Protein AF-A0A931VJ72-F1 (afdb_monomer_lite)

Structure (mmCIF, N/CA/C/O backbone):
data_AF-A0A931VJ72-F1
#
_entry.id   AF-A0A931VJ72-F1
#
loop_
_atom_site.group_PDB
_atom_site.id
_atom_site.type_symbol
_atom_site.label_atom_id
_atom_site.label_alt_id
_atom_site.label_comp_id
_atom_site.label_asym_id
_atom_site.label_entity_id
_atom_site.label_seq_id
_atom_site.pdbx_PDB_ins_code
_atom_site.Cartn_x
_atom_site.Cartn_y
_atom_site.Cartn_z
_atom_site.occupancy
_atom_site.B_iso_or_equiv
_atom_site.auth_seq_id
_atom_site.auth_comp_id
_atom_site.auth_asym_id
_atom_site.auth_atom_id
_atom_site.pdbx_PDB_model_num
ATOM 1 N N . MET A 1 1 ? -6.749 4.154 21.007 1.00 62.84 1 MET A N 1
ATOM 2 C CA . MET A 1 1 ? -5.687 3.250 20.507 1.00 62.84 1 MET A CA 1
ATOM 3 C C . MET A 1 1 ? -4.380 3.594 21.203 1.00 62.84 1 MET A C 1
ATOM 5 O O . MET A 1 1 ? -3.930 4.731 21.075 1.00 62.84 1 MET A O 1
ATOM 9 N N . THR A 1 2 ? -3.823 2.660 21.971 1.00 76.38 2 THR A N 1
ATOM 10 C CA . THR A 1 2 ? -2.577 2.849 22.735 1.00 76.38 2 THR A CA 1
ATOM 11 C C . THR A 1 2 ? -1.368 2.986 21.799 1.00 76.38 2 THR A C 1
ATOM 13 O O . THR A 1 2 ? -1.432 2.613 20.625 1.00 76.38 2 THR A O 1
ATOM 16 N N . LYS A 1 3 ? -0.257 3.553 22.294 1.00 73.50 3 LYS A N 1
ATOM 17 C CA . LYS A 1 3 ? 0.987 3.731 21.516 1.00 73.50 3 LYS A CA 1
ATOM 18 C C . LYS A 1 3 ? 1.535 2.388 21.006 1.00 73.50 3 LYS A C 1
ATOM 20 O O . LYS A 1 3 ? 1.939 2.306 19.853 1.00 73.50 3 LYS A O 1
ATOM 25 N N . GLN A 1 4 ? 1.440 1.337 21.823 1.00 76.56 4 GLN A N 1
ATOM 26 C CA . GLN A 1 4 ? 1.828 -0.035 21.474 1.00 76.56 4 GLN A CA 1
ATOM 27 C C . GLN A 1 4 ? 1.028 -0.583 20.284 1.00 76.56 4 GLN A C 1
ATOM 29 O O . GLN A 1 4 ? 1.622 -1.077 19.332 1.00 76.56 4 GLN A O 1
ATOM 34 N N . ASN A 1 5 ? -0.296 -0.388 20.256 1.00 78.31 5 ASN A N 1
ATOM 35 C CA . ASN A 1 5 ? -1.126 -0.881 19.151 1.00 78.31 5 ASN A CA 1
ATOM 36 C C . ASN A 1 5 ? -0.806 -0.180 17.820 1.00 78.31 5 ASN A C 1
ATOM 38 O O . ASN A 1 5 ? -0.970 -0.770 16.757 1.00 78.31 5 ASN A O 1
ATOM 42 N N . LYS A 1 6 ? -0.348 1.080 17.858 1.00 77.06 6 LYS A N 1
ATOM 43 C CA . LYS A 1 6 ? 0.091 1.799 16.650 1.00 77.06 6 LYS A CA 1
ATOM 44 C C . LYS A 1 6 ? 1.400 1.234 16.104 1.00 77.06 6 LYS A C 1
ATOM 46 O O . LYS A 1 6 ? 1.508 1.055 14.901 1.00 77.06 6 LYS A O 1
ATOM 51 N N . ILE A 1 7 ? 2.364 0.952 16.983 1.00 82.81 7 ILE A N 1
ATOM 52 C CA . ILE A 1 7 ? 3.642 0.340 16.594 1.00 82.81 7 ILE A CA 1
ATOM 53 C C . ILE A 1 7 ? 3.386 -1.042 15.995 1.00 82.81 7 ILE A C 1
ATOM 55 O O . ILE A 1 7 ? 3.886 -1.331 14.915 1.00 82.81 7 ILE A O 1
ATOM 59 N N . LEU A 1 8 ? 2.535 -1.843 16.641 1.00 85.06 8 LEU A N 1
ATOM 60 C CA . LEU A 1 8 ? 2.151 -3.158 16.139 1.00 85.06 8 LEU A CA 1
ATOM 61 C C . LEU A 1 8 ? 1.514 -3.077 14.744 1.00 85.06 8 LEU A C 1
ATOM 63 O O . LEU A 1 8 ? 1.873 -3.859 13.872 1.00 85.06 8 LEU A O 1
ATOM 67 N N . LEU A 1 9 ? 0.625 -2.104 14.505 1.00 82.75 9 LEU A N 1
ATOM 68 C CA . LEU A 1 9 ? 0.058 -1.876 13.172 1.00 82.75 9 LEU A CA 1
ATOM 69 C C . LEU A 1 9 ? 1.118 -1.497 12.138 1.00 82.75 9 LEU A C 1
ATOM 71 O O . LEU A 1 9 ? 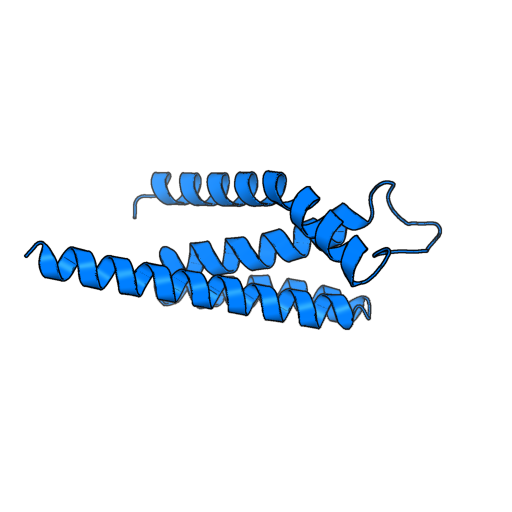1.073 -2.012 11.028 1.00 82.75 9 LEU A O 1
ATOM 75 N N . CYS A 1 10 ? 2.058 -0.611 12.472 1.00 81.94 10 CYS A N 1
ATOM 76 C CA . CYS A 1 10 ? 3.125 -0.243 11.542 1.00 81.94 10 CYS A CA 1
ATOM 77 C C . CYS A 1 10 ? 4.008 -1.448 11.196 1.00 81.94 10 CYS A C 1
ATOM 79 O O . CYS A 1 10 ? 4.320 -1.656 10.029 1.00 81.94 10 CYS A O 1
ATOM 81 N N . VAL A 1 11 ? 4.367 -2.263 12.192 1.00 87.38 11 VAL A N 1
ATOM 82 C CA . VAL A 1 11 ? 5.135 -3.497 11.978 1.00 87.38 11 VAL A CA 1
ATOM 83 C C . VAL A 1 11 ? 4.349 -4.473 11.104 1.00 87.38 11 VAL A C 1
ATOM 85 O O . VAL A 1 11 ? 4.900 -5.010 10.149 1.00 87.38 11 VAL A O 1
ATOM 88 N N . LEU A 1 12 ? 3.051 -4.643 11.364 1.00 88.44 12 LEU A N 1
ATOM 89 C CA . LEU A 1 12 ? 2.181 -5.488 10.550 1.00 88.44 12 LEU A CA 1
ATOM 90 C C . LEU A 1 12 ? 2.106 -5.002 9.095 1.00 88.44 12 LEU A C 1
ATOM 92 O O . LEU A 1 12 ? 2.202 -5.823 8.191 1.00 88.44 12 LEU A O 1
ATOM 96 N N . ILE A 1 13 ? 1.976 -3.690 8.861 1.00 87.75 13 ILE A N 1
ATOM 97 C CA . ILE A 1 13 ? 1.993 -3.100 7.510 1.00 87.75 13 ILE A CA 1
ATOM 98 C C . ILE A 1 13 ? 3.298 -3.451 6.797 1.00 87.75 13 ILE A C 1
ATOM 100 O O . ILE A 1 13 ? 3.260 -3.922 5.668 1.00 87.75 13 ILE A O 1
ATOM 104 N N . ILE A 1 14 ? 4.442 -3.246 7.454 1.00 89.38 14 ILE A N 1
ATOM 105 C CA . ILE A 1 14 ? 5.757 -3.517 6.861 1.00 89.38 14 ILE A CA 1
ATOM 106 C C . ILE A 1 14 ? 5.892 -5.002 6.509 1.00 89.38 14 ILE A C 1
ATOM 108 O O . ILE A 1 14 ? 6.311 -5.328 5.403 1.00 89.38 14 ILE A O 1
ATOM 112 N N . ILE A 1 15 ? 5.488 -5.898 7.413 1.00 92.56 15 ILE A N 1
ATOM 113 C CA . ILE A 1 15 ? 5.515 -7.346 7.173 1.00 92.56 15 ILE A CA 1
ATOM 114 C C . ILE A 1 15 ? 4.616 -7.718 5.989 1.00 92.56 15 ILE A C 1
ATOM 116 O O . ILE A 1 15 ? 5.047 -8.454 5.106 1.00 92.56 15 ILE A O 1
ATOM 120 N N . LEU A 1 16 ? 3.387 -7.194 5.943 1.00 92.00 16 LEU A N 1
ATOM 121 C CA . LEU A 1 16 ? 2.456 -7.456 4.846 1.00 92.00 16 LEU A CA 1
ATOM 122 C C . LEU A 1 16 ? 3.003 -6.956 3.512 1.00 92.00 16 LEU A C 1
ATOM 124 O O . LEU A 1 16 ? 2.939 -7.691 2.535 1.00 92.00 16 LEU A O 1
ATOM 128 N N . ILE A 1 17 ? 3.587 -5.756 3.480 1.00 92.19 17 ILE A N 1
ATOM 129 C CA . ILE A 1 17 ? 4.227 -5.224 2.276 1.00 92.19 17 ILE A CA 1
ATOM 130 C C . ILE A 1 17 ? 5.323 -6.180 1.811 1.00 92.19 17 ILE A C 1
ATOM 132 O O . ILE A 1 17 ? 5.258 -6.645 0.685 1.00 92.19 17 ILE A O 1
ATOM 136 N N . ILE A 1 18 ? 6.266 -6.553 2.681 1.00 90.75 18 ILE A N 1
ATOM 137 C CA . ILE A 1 18 ? 7.389 -7.430 2.310 1.00 90.75 18 ILE A CA 1
ATOM 138 C C . ILE A 1 18 ? 6.902 -8.778 1.758 1.00 90.75 18 ILE A C 1
ATOM 140 O O . ILE A 1 18 ? 7.425 -9.251 0.753 1.00 90.75 18 ILE A O 1
ATOM 144 N N . ILE A 1 19 ? 5.901 -9.390 2.396 1.00 92.75 19 ILE A N 1
ATOM 145 C CA . ILE A 1 19 ? 5.372 -10.700 1.985 1.00 92.75 19 ILE A CA 1
ATOM 146 C C . ILE A 1 19 ? 4.655 -10.617 0.633 1.00 92.75 19 ILE A C 1
ATOM 148 O O . ILE A 1 19 ? 4.762 -11.536 -0.178 1.00 92.75 19 ILE A O 1
ATOM 152 N N . PHE A 1 20 ? 3.914 -9.537 0.385 1.00 92.12 20 PHE A N 1
ATOM 153 C CA . PHE A 1 20 ? 3.091 -9.398 -0.815 1.00 92.12 20 PHE A CA 1
ATOM 154 C C . PHE A 1 20 ? 3.796 -8.694 -1.978 1.00 92.12 20 PHE A C 1
ATOM 156 O O . PHE A 1 20 ? 3.342 -8.852 -3.109 1.00 92.12 20 PHE A O 1
ATOM 163 N N . THR A 1 21 ? 4.918 -8.006 -1.748 1.00 91.38 21 THR A N 1
ATOM 164 C CA . THR A 1 21 ? 5.761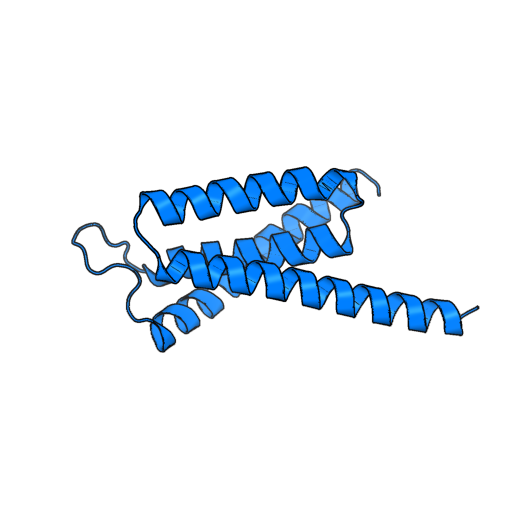 -7.422 -2.801 1.00 91.38 21 THR A CA 1
ATOM 165 C C . THR A 1 21 ? 6.054 -8.401 -3.942 1.00 91.38 21 THR A C 1
ATOM 167 O O . THR A 1 21 ? 5.771 -8.039 -5.082 1.00 91.38 21 THR A O 1
ATOM 170 N N . PRO A 1 22 ? 6.550 -9.636 -3.712 1.00 88.19 22 PRO A N 1
ATOM 171 C CA . PRO A 1 22 ? 6.812 -10.563 -4.814 1.00 88.19 22 PRO A CA 1
ATOM 172 C C . PRO A 1 22 ? 5.532 -11.000 -5.540 1.00 88.19 22 PRO A C 1
ATOM 174 O O . PRO A 1 22 ? 5.551 -11.211 -6.749 1.00 88.19 22 PRO A O 1
ATOM 177 N N . ILE A 1 23 ? 4.405 -11.102 -4.826 1.00 90.31 23 ILE A N 1
ATOM 178 C CA . I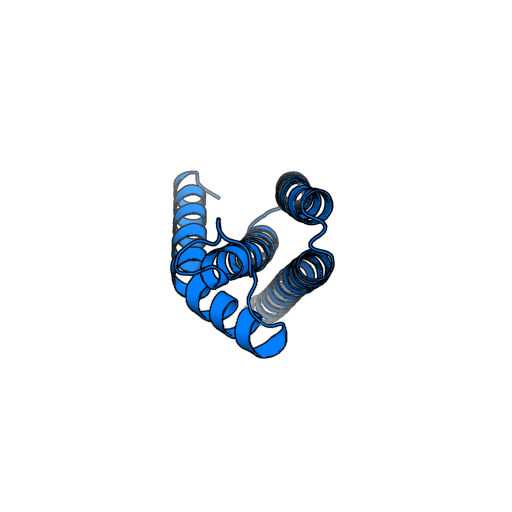LE A 1 23 ? 3.115 -11.496 -5.410 1.00 90.31 23 ILE A CA 1
ATOM 179 C C . ILE A 1 23 ? 2.615 -10.399 -6.349 1.00 90.31 23 ILE A C 1
ATOM 181 O O . ILE A 1 23 ? 2.296 -10.666 -7.505 1.00 90.31 23 ILE A O 1
ATOM 185 N N . PHE A 1 24 ? 2.569 -9.159 -5.865 1.00 89.31 24 PHE A N 1
ATOM 186 C CA . PHE A 1 24 ? 2.113 -8.031 -6.665 1.00 89.31 24 PHE A CA 1
ATOM 187 C C . PHE A 1 24 ? 3.093 -7.675 -7.782 1.00 89.31 24 PHE A C 1
ATOM 189 O O . PHE A 1 24 ? 2.643 -7.353 -8.876 1.00 89.31 24 PHE A O 1
ATOM 196 N N . GLY A 1 25 ? 4.399 -7.811 -7.549 1.00 86.25 25 GLY A N 1
ATOM 197 C CA . GLY A 1 25 ? 5.428 -7.637 -8.572 1.00 86.25 25 GLY A CA 1
ATOM 198 C C . GLY A 1 25 ? 5.292 -8.647 -9.708 1.00 86.25 25 GLY A C 1
ATOM 199 O O . GLY A 1 25 ? 5.201 -8.261 -10.870 1.00 86.25 25 GLY A O 1
ATOM 200 N N . GLY A 1 26 ? 5.161 -9.937 -9.382 1.00 85.31 26 GLY A N 1
ATOM 201 C CA . GLY A 1 26 ? 4.951 -10.977 -10.391 1.00 85.31 26 GLY A CA 1
ATOM 202 C C . GLY A 1 26 ? 3.616 -10.836 -11.133 1.00 85.31 26 GLY A C 1
ATOM 203 O O . GLY A 1 26 ? 3.529 -11.136 -12.323 1.00 85.31 26 GLY A O 1
ATOM 204 N N . MET A 1 27 ? 2.566 -10.345 -10.463 1.00 86.06 27 MET A N 1
ATOM 205 C CA . MET A 1 27 ? 1.317 -9.984 -11.140 1.00 86.06 27 MET A CA 1
ATOM 206 C C . MET A 1 27 ? 1.519 -8.810 -12.098 1.00 86.06 27 MET A C 1
ATOM 208 O O . MET A 1 27 ? 1.055 -8.885 -13.233 1.00 86.06 27 MET A O 1
ATOM 212 N N . TYR A 1 28 ? 2.212 -7.757 -11.664 1.00 83.94 28 TYR A N 1
ATOM 213 C CA . TYR A 1 28 ? 2.497 -6.592 -12.494 1.00 83.94 28 TYR A CA 1
ATOM 214 C C . TYR A 1 28 ? 3.238 -7.001 -13.769 1.00 83.94 28 TYR A C 1
ATOM 216 O O . TYR A 1 28 ? 2.743 -6.744 -14.864 1.00 83.94 28 TYR A O 1
ATOM 224 N N . GLU A 1 29 ? 4.344 -7.740 -13.647 1.00 84.25 29 GLU A N 1
ATOM 225 C CA . GLU A 1 29 ? 5.108 -8.195 -14.813 1.00 84.25 29 GLU A CA 1
ATOM 226 C C . GLU A 1 29 ? 4.294 -9.067 -15.764 1.00 84.25 29 GLU A C 1
ATOM 228 O O . GLU A 1 29 ? 4.401 -8.939 -16.983 1.00 84.25 29 GLU A O 1
ATOM 233 N N . LYS A 1 30 ? 3.442 -9.942 -15.223 1.00 84.62 30 LYS A N 1
ATOM 234 C CA . LYS A 1 30 ? 2.611 -10.828 -16.038 1.00 84.62 30 LYS A CA 1
ATOM 235 C C . LYS A 1 30 ? 1.579 -10.071 -16.878 1.00 84.62 30 LYS A C 1
ATOM 237 O O . LYS A 1 30 ? 1.257 -10.526 -17.974 1.00 84.62 30 LYS A O 1
ATOM 242 N N . PHE A 1 31 ? 1.018 -8.980 -16.356 1.00 82.62 31 PHE A N 1
ATOM 243 C CA . PHE A 1 31 ? -0.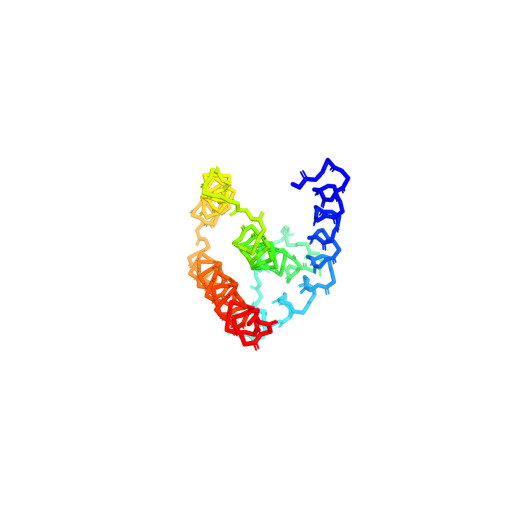053 -8.236 -17.026 1.00 82.62 31 PHE A CA 1
ATOM 244 C C . PHE A 1 31 ? 0.445 -7.034 -17.833 1.00 82.62 31 PHE A C 1
ATOM 246 O O . PHE A 1 31 ? -0.172 -6.706 -18.843 1.00 82.62 31 PHE A O 1
ATOM 253 N N . PHE A 1 32 ? 1.541 -6.402 -17.410 1.00 78.38 32 PHE A N 1
ATOM 254 C CA . PHE A 1 32 ? 2.027 -5.135 -17.966 1.00 78.38 32 PHE A CA 1
ATOM 255 C C . PHE A 1 32 ? 3.441 -5.228 -18.556 1.00 78.38 32 PHE A C 1
ATOM 257 O O . PHE A 1 32 ? 3.879 -4.311 -19.241 1.00 78.38 32 PHE A O 1
ATOM 264 N N . GLY A 1 33 ? 4.133 -6.358 -18.378 1.00 74.31 33 GLY A N 1
ATOM 265 C CA . GLY A 1 33 ? 5.497 -6.552 -18.861 1.00 74.31 33 GLY A CA 1
ATOM 266 C C . GLY A 1 33 ? 6.563 -6.056 -17.875 1.00 74.31 33 GLY A C 1
ATOM 267 O O . GLY A 1 33 ? 6.244 -5.616 -16.769 1.00 74.31 33 GLY A O 1
ATOM 268 N N . PRO A 1 34 ? 7.851 -6.170 -18.242 1.00 70.25 34 PRO A N 1
ATOM 269 C CA . PRO A 1 34 ? 8.958 -5.837 -17.351 1.00 70.25 34 PRO A CA 1
ATOM 270 C C . PRO A 1 34 ? 8.928 -4.355 -16.964 1.00 70.25 34 PRO A C 1
ATOM 272 O O . PRO A 1 34 ? 8.934 -3.477 -17.826 1.00 70.25 34 PRO A O 1
ATOM 275 N N . ALA A 1 35 ? 8.953 -4.083 -15.657 1.00 62.88 35 ALA A N 1
ATOM 276 C CA . ALA A 1 35 ? 8.840 -2.731 -15.104 1.00 62.88 35 ALA A CA 1
ATOM 277 C C . ALA A 1 35 ? 10.014 -1.804 -15.474 1.00 62.88 35 ALA A C 1
ATOM 279 O O . ALA A 1 35 ? 9.913 -0.583 -15.380 1.00 62.88 35 ALA A O 1
ATOM 280 N N . CYS A 1 36 ? 11.150 -2.362 -15.896 1.00 63.75 36 CYS A N 1
ATOM 281 C CA . CYS A 1 36 ? 12.292 -1.596 -16.370 1.00 63.75 36 CYS A CA 1
ATOM 282 C C . CYS A 1 36 ? 13.103 -2.439 -17.362 1.00 63.75 36 CYS A C 1
ATOM 284 O O . CYS A 1 36 ? 13.376 -3.610 -17.122 1.00 63.75 36 CYS A O 1
ATOM 286 N N . THR A 1 37 ? 13.482 -1.842 -18.491 1.00 58.50 37 THR A N 1
ATOM 287 C CA . THR A 1 37 ? 14.238 -2.498 -19.577 1.00 58.50 37 THR A CA 1
ATOM 288 C C . THR A 1 37 ? 15.631 -1.885 -19.783 1.00 58.50 37 THR A C 1
ATOM 290 O O . THR A 1 37 ? 16.303 -2.170 -20.772 1.00 58.50 37 THR A O 1
ATOM 293 N N . SER A 1 38 ? 16.079 -1.020 -18.864 1.00 59.00 38 SER A N 1
ATOM 294 C CA . SER A 1 38 ? 17.314 -0.231 -18.998 1.00 59.00 38 SER A CA 1
ATOM 295 C C . SER A 1 38 ? 18.542 -0.868 -18.323 1.00 59.00 38 SER A C 1
ATOM 297 O O . SER A 1 38 ? 18.427 -1.751 -17.484 1.00 59.00 38 SER A O 1
ATOM 299 N N . PHE A 1 39 ? 19.749 -0.387 -18.648 1.00 52.47 39 PHE A N 1
ATOM 300 C CA . PHE A 1 39 ? 21.022 -0.906 -18.111 1.00 52.47 39 PHE A CA 1
ATOM 301 C C . PHE A 1 39 ? 21.193 -0.725 -16.585 1.00 52.47 39 PHE A C 1
ATOM 303 O O . PHE A 1 39 ? 22.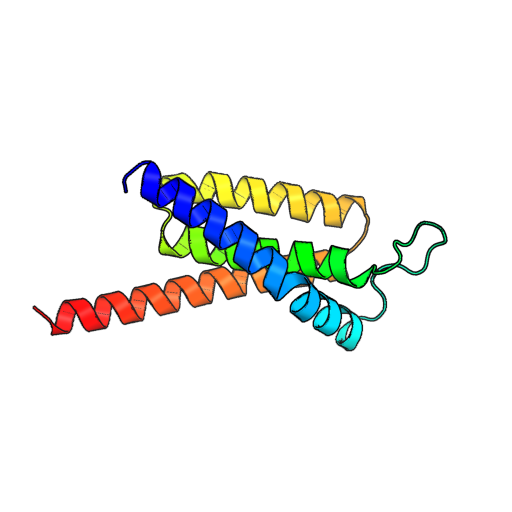011 -1.400 -15.970 1.00 52.47 39 PHE A O 1
ATOM 310 N N . LEU A 1 40 ? 20.418 0.174 -15.965 1.00 56.56 40 LEU A N 1
ATOM 311 C CA . LEU A 1 40 ? 20.391 0.406 -14.511 1.00 56.56 40 LEU A CA 1
ATOM 312 C C . LEU A 1 40 ? 19.276 -0.382 -13.803 1.00 56.56 40 LEU A C 1
ATOM 314 O O . LEU A 1 40 ? 18.971 -0.124 -12.639 1.00 56.56 40 LEU A O 1
ATOM 318 N N . CYS A 1 41 ? 18.642 -1.314 -14.510 1.00 61.25 41 CYS A N 1
ATOM 319 C CA . CYS A 1 41 ? 17.575 -2.132 -13.970 1.00 61.25 41 CYS A CA 1
ATOM 320 C C . CYS A 1 41 ? 18.110 -3.036 -12.839 1.00 61.25 41 CYS A C 1
ATOM 322 O O . CYS A 1 41 ? 19.122 -3.718 -13.031 1.00 61.25 41 CYS 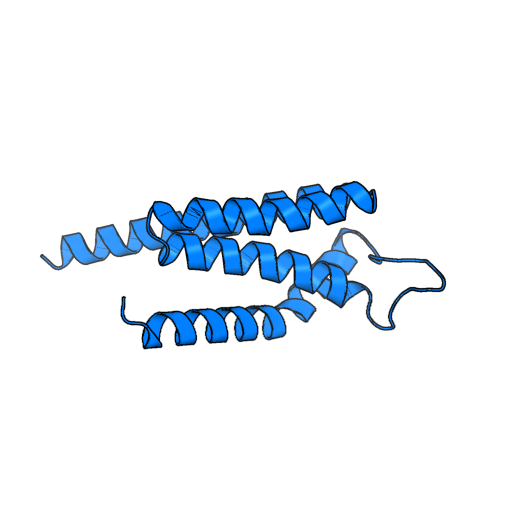A O 1
ATOM 324 N N . PRO A 1 42 ? 17.484 -3.036 -11.646 1.00 67.25 42 PRO A N 1
ATOM 325 C CA . PRO A 1 42 ? 17.853 -3.965 -10.583 1.00 67.25 42 PRO A CA 1
ATOM 326 C C . PRO A 1 42 ? 17.617 -5.413 -11.033 1.00 67.25 42 PRO A C 1
ATOM 328 O O . PRO A 1 42 ? 16.830 -5.659 -11.936 1.00 67.25 42 PRO A O 1
ATOM 331 N N . ALA A 1 43 ? 18.260 -6.385 -10.378 1.00 68.62 43 ALA A N 1
ATOM 332 C CA . ALA A 1 43 ? 18.130 -7.806 -10.738 1.00 68.62 43 ALA A CA 1
ATOM 333 C C . ALA A 1 43 ? 16.683 -8.343 -10.673 1.00 68.62 43 ALA A C 1
ATOM 335 O O . ALA A 1 43 ? 16.386 -9.344 -11.314 1.00 68.62 43 ALA A O 1
ATOM 336 N N . HIS A 1 44 ? 15.817 -7.667 -9.908 1.00 69.12 44 HIS A N 1
ATOM 337 C CA . HIS A 1 44 ? 14.387 -7.944 -9.785 1.00 69.12 44 HIS A CA 1
ATOM 338 C C . HIS A 1 44 ? 13.578 -6.636 -9.907 1.00 69.12 44 HIS A C 1
ATOM 340 O O . HIS A 1 44 ? 13.216 -6.044 -8.879 1.00 69.12 44 HIS A O 1
ATOM 346 N N . PRO A 1 45 ? 13.357 -6.102 -11.126 1.00 70.62 45 PRO A N 1
ATOM 347 C CA . PRO A 1 45 ? 12.561 -4.888 -11.328 1.00 70.62 45 PRO A CA 1
ATOM 348 C C . PRO A 1 45 ? 11.108 -5.030 -10.876 1.00 70.62 45 PRO A C 1
ATOM 350 O O . PRO A 1 45 ? 10.509 -4.047 -10.438 1.00 70.62 45 PRO A O 1
ATOM 353 N N . GLU A 1 46 ? 10.567 -6.245 -10.891 1.00 75.06 46 GLU A N 1
ATOM 354 C CA . GLU A 1 46 ? 9.237 -6.577 -10.394 1.00 75.06 46 GLU A CA 1
ATOM 355 C C . GLU A 1 46 ? 9.031 -6.187 -8.933 1.00 75.06 46 GLU A C 1
ATOM 357 O O . GLU A 1 46 ? 7.923 -5.837 -8.528 1.00 75.06 46 GLU A O 1
ATOM 362 N N . TYR A 1 47 ? 10.088 -6.208 -8.120 1.00 80.94 47 TYR A N 1
ATOM 363 C CA . TYR A 1 47 ? 9.982 -5.875 -6.701 1.00 80.94 47 TYR A CA 1
ATOM 364 C C . TYR A 1 47 ? 9.828 -4.381 -6.456 1.00 80.94 47 TYR A C 1
ATOM 366 O O . TYR A 1 47 ? 9.315 -4.004 -5.403 1.00 80.94 47 TYR A O 1
ATOM 374 N N . PHE A 1 48 ? 10.234 -3.536 -7.405 1.00 81.12 48 PHE A N 1
ATOM 375 C CA . PHE A 1 48 ? 10.030 -2.097 -7.305 1.00 81.12 48 PHE A CA 1
ATOM 376 C C . PHE A 1 48 ? 8.535 -1.787 -7.419 1.00 81.12 48 PHE A C 1
ATOM 378 O O . PHE A 1 48 ? 7.932 -1.337 -6.446 1.00 81.12 48 PHE A O 1
ATOM 385 N N . GLU A 1 49 ? 7.906 -2.158 -8.537 1.00 81.62 49 GLU A N 1
ATOM 386 C CA . GLU A 1 49 ? 6.459 -1.986 -8.737 1.00 81.62 49 GLU A CA 1
ATOM 387 C C . GLU A 1 49 ? 5.641 -2.781 -7.718 1.00 81.62 49 GLU A C 1
ATOM 389 O O . GLU A 1 49 ? 4.699 -2.265 -7.117 1.00 81.62 49 GLU A O 1
ATOM 394 N N . GLY A 1 50 ? 6.055 -4.014 -7.417 1.00 86.44 50 GLY A N 1
ATOM 395 C CA . GLY A 1 50 ? 5.433 -4.831 -6.382 1.00 86.44 50 GLY A CA 1
ATOM 396 C C . GLY A 1 50 ? 5.432 -4.154 -5.012 1.00 86.44 50 GLY A C 1
ATOM 397 O O . GLY A 1 50 ? 4.441 -4.253 -4.284 1.00 86.44 50 GLY A O 1
ATOM 398 N N . PHE A 1 51 ? 6.495 -3.424 -4.660 1.00 88.38 51 PHE A N 1
ATOM 399 C CA . PHE A 1 51 ? 6.557 -2.656 -3.420 1.00 88.38 51 PHE A CA 1
ATOM 400 C C . PHE A 1 51 ? 5.591 -1.472 -3.441 1.00 88.38 51 PHE A C 1
ATOM 402 O O . PHE A 1 51 ? 4.849 -1.300 -2.473 1.00 88.38 51 PHE A O 1
ATOM 409 N N . PHE A 1 52 ? 5.555 -0.686 -4.522 1.00 86.50 52 PHE A N 1
ATOM 410 C CA . PHE A 1 52 ? 4.630 0.448 -4.646 1.00 86.50 52 PHE A CA 1
ATOM 411 C C . PHE A 1 52 ? 3.180 -0.003 -4.562 1.00 86.50 52 PHE A C 1
ATOM 413 O O . PHE A 1 52 ? 2.421 0.505 -3.734 1.00 86.50 52 PHE A O 1
ATOM 420 N N . VAL A 1 53 ? 2.828 -1.036 -5.319 1.00 89.12 53 VAL A N 1
ATOM 421 C CA . VAL A 1 53 ? 1.499 -1.637 -5.319 1.00 89.12 53 VAL A CA 1
ATOM 422 C C . VAL A 1 53 ? 1.115 -2.136 -3.922 1.00 89.12 53 VAL A C 1
ATOM 424 O O . VAL A 1 53 ? 0.051 -1.786 -3.399 1.00 89.12 53 VAL A O 1
ATOM 427 N N . SER A 1 54 ? 1.996 -2.908 -3.277 1.00 91.38 54 SER A N 1
ATOM 428 C CA . SER A 1 54 ? 1.770 -3.419 -1.917 1.00 91.38 54 SER A CA 1
ATOM 429 C C . SER A 1 54 ? 1.597 -2.285 -0.914 1.00 91.38 54 SER A C 1
ATOM 431 O O . SER A 1 54 ? 0.689 -2.309 -0.081 1.00 91.38 54 SER A O 1
ATOM 433 N N . TYR A 1 55 ? 2.464 -1.276 -0.990 1.00 90.19 55 TYR A N 1
ATOM 434 C CA . TYR A 1 55 ? 2.432 -0.117 -0.115 1.00 90.19 55 TYR A CA 1
ATOM 435 C C . TYR A 1 55 ? 1.109 0.635 -0.268 1.00 90.19 55 TYR A C 1
ATOM 437 O O . TYR A 1 55 ? 0.403 0.825 0.724 1.00 90.19 55 TYR A O 1
ATOM 445 N N . MET A 1 56 ? 0.731 0.996 -1.499 1.00 88.81 56 MET A N 1
ATOM 446 C CA . MET A 1 56 ? -0.514 1.708 -1.801 1.00 88.81 56 MET A CA 1
ATOM 447 C C . MET A 1 56 ? -1.728 0.936 -1.276 1.00 88.81 56 MET A C 1
ATOM 449 O O . MET A 1 56 ? -2.602 1.520 -0.630 1.00 88.81 56 MET A O 1
ATOM 453 N N . PHE A 1 57 ? -1.751 -0.384 -1.471 1.00 92.31 57 PHE A N 1
ATOM 454 C CA . PHE A 1 57 ? -2.829 -1.247 -1.002 1.00 92.31 57 PHE A CA 1
ATOM 455 C C . PHE A 1 57 ? -2.933 -1.294 0.527 1.00 92.31 57 PHE A C 1
ATOM 457 O O . PHE A 1 57 ? -3.965 -0.924 1.096 1.00 92.31 57 PHE A O 1
ATOM 464 N N . PHE A 1 58 ? -1.878 -1.743 1.216 1.00 90.56 58 PHE A N 1
ATOM 465 C CA . PHE A 1 58 ? -1.936 -2.007 2.657 1.00 90.56 58 PHE A CA 1
ATOM 466 C C . PHE A 1 58 ? -1.990 -0.730 3.485 1.00 90.56 58 PHE A C 1
ATOM 468 O O . PHE A 1 58 ? -2.686 -0.699 4.503 1.00 90.56 58 PHE A O 1
ATOM 475 N N . VAL A 1 59 ? -1.313 0.337 3.055 1.00 87.38 59 VAL A N 1
ATOM 476 C CA . VAL A 1 59 ? -1.401 1.640 3.723 1.00 87.38 59 VAL A CA 1
ATOM 477 C C . VAL A 1 59 ? -2.812 2.199 3.581 1.00 87.38 59 VAL A C 1
ATOM 479 O O . VAL A 1 59 ? -3.390 2.621 4.587 1.00 87.38 59 VAL A O 1
ATOM 482 N N . SER A 1 60 ? -3.403 2.134 2.381 1.00 88.06 60 SER A N 1
ATOM 483 C CA . SER A 1 60 ? -4.791 2.553 2.163 1.00 88.06 60 SER A CA 1
ATOM 484 C C . SER A 1 60 ? -5.767 1.755 3.031 1.00 88.06 60 SER A C 1
ATOM 486 O O . SER A 1 60 ? -6.559 2.329 3.785 1.00 88.06 60 SER A O 1
ATOM 488 N N . LEU A 1 61 ? -5.649 0.427 3.015 1.00 88.56 61 LEU A N 1
ATOM 489 C CA . LEU A 1 61 ? -6.526 -0.484 3.743 1.00 88.56 61 LEU A CA 1
ATOM 490 C C . LEU A 1 61 ? -6.424 -0.306 5.267 1.00 88.56 61 LEU A C 1
ATOM 492 O O . LEU A 1 61 ? -7.434 -0.112 5.946 1.00 88.56 61 LEU A O 1
ATOM 496 N N . ILE A 1 62 ? -5.212 -0.315 5.826 1.00 85.38 62 ILE A N 1
ATOM 497 C CA . ILE A 1 62 ? -5.002 -0.276 7.281 1.00 85.38 62 ILE A CA 1
ATOM 498 C C . ILE A 1 62 ? -5.292 1.113 7.852 1.00 85.38 62 ILE A C 1
ATOM 500 O O . ILE A 1 62 ? -5.901 1.222 8.923 1.00 85.38 62 ILE A O 1
ATOM 504 N N . ILE A 1 63 ? -4.926 2.192 7.152 1.00 84.00 63 ILE A N 1
ATOM 505 C CA . ILE A 1 63 ? -5.314 3.536 7.593 1.00 84.00 63 ILE A CA 1
ATOM 506 C C . ILE A 1 63 ? -6.828 3.712 7.494 1.00 84.00 63 ILE A C 1
ATOM 508 O O . ILE A 1 63 ? -7.399 4.343 8.373 1.00 84.00 63 ILE A O 1
ATOM 512 N N . THR A 1 64 ? -7.510 3.135 6.511 1.00 84.62 64 THR A N 1
ATOM 513 C CA . THR A 1 64 ? -8.974 3.257 6.434 1.00 84.62 64 THR A CA 1
ATOM 514 C C . THR A 1 64 ? -9.671 2.458 7.541 1.00 84.62 64 THR A C 1
ATOM 516 O O . THR A 1 64 ? -10.609 2.958 8.161 1.00 84.62 64 THR A O 1
ATOM 519 N N . LEU A 1 65 ? -9.178 1.258 7.867 1.00 84.38 65 LEU A N 1
ATOM 520 C CA . LEU A 1 65 ? -9.723 0.427 8.949 1.00 84.38 65 LEU A CA 1
ATOM 521 C C . LEU A 1 65 ? -9.484 1.022 10.349 1.00 84.38 65 LEU A C 1
ATOM 523 O O . LEU A 1 65 ? -10.367 0.969 11.205 1.00 84.38 65 LEU A O 1
ATOM 527 N N . PHE A 1 66 ? -8.297 1.584 10.603 1.00 80.19 66 PHE A N 1
ATOM 528 C CA . PHE A 1 66 ? -7.847 1.961 11.956 1.00 80.19 66 PHE A CA 1
ATOM 529 C C . PHE A 1 66 ? -7.490 3.450 12.122 1.00 80.19 66 PHE A C 1
ATOM 531 O O . PHE A 1 66 ? -7.111 3.927 13.206 1.00 80.19 66 PHE A O 1
ATOM 538 N N . GLY A 1 67 ? -7.544 4.221 11.046 1.00 68.00 67 GLY A N 1
ATOM 539 C CA . GLY A 1 67 ? -7.283 5.650 11.018 1.00 68.00 67 GLY A CA 1
ATOM 540 C C . GLY A 1 67 ? -8.573 6.444 11.090 1.00 68.00 67 GLY A C 1
ATOM 541 O O . GLY A 1 67 ? -9.340 6.525 10.142 1.00 68.00 67 GLY A O 1
ATOM 542 N N . GLY A 1 68 ? -8.801 7.089 12.235 1.00 65.56 68 GLY A N 1
ATOM 543 C CA . GLY A 1 68 ? -9.839 8.114 12.334 1.00 65.56 68 GLY A CA 1
ATOM 544 C C . GLY A 1 68 ? -9.598 9.277 11.359 1.00 65.56 68 GLY A C 1
ATOM 545 O O . GLY A 1 68 ? -8.521 9.406 10.779 1.00 65.56 68 GLY A O 1
ATOM 546 N N . ILE A 1 69 ? -10.576 10.178 11.253 1.00 60.41 69 ILE A N 1
ATOM 547 C CA . ILE A 1 69 ? -10.668 11.262 10.251 1.00 60.41 69 ILE A CA 1
ATOM 548 C C . ILE A 1 69 ? -9.363 12.069 10.068 1.00 60.41 69 ILE A C 1
ATOM 550 O O . ILE A 1 69 ? -8.977 12.392 8.950 1.00 60.41 69 ILE A O 1
ATOM 554 N N . LYS A 1 70 ? -8.613 12.343 11.145 1.00 65.25 70 LYS A N 1
ATOM 555 C CA . LYS A 1 70 ? -7.348 13.103 11.067 1.00 65.25 70 LYS A CA 1
ATOM 556 C C . LYS A 1 70 ? -6.206 12.367 10.342 1.00 65.25 70 LYS A C 1
ATOM 558 O O . LYS A 1 70 ? -5.242 13.012 9.942 1.00 65.25 70 LYS A O 1
ATOM 563 N N . LYS A 1 71 ? -6.284 11.042 10.170 1.00 69.69 71 LYS A N 1
ATOM 564 C CA . LYS A 1 71 ? -5.218 10.231 9.553 1.00 69.69 71 LYS A CA 1
ATOM 565 C C . LYS A 1 71 ? -5.324 10.122 8.028 1.00 69.69 71 LYS A C 1
ATOM 567 O O . LYS A 1 71 ? -4.334 9.765 7.401 1.00 69.69 71 LYS A O 1
ATOM 572 N N . TYR A 1 72 ? -6.451 10.521 7.431 1.00 71.31 72 TYR A N 1
ATOM 573 C CA . TYR A 1 72 ? -6.591 10.600 5.971 1.00 71.31 72 TYR A CA 1
ATOM 574 C C . TYR A 1 72 ? -5.637 11.620 5.346 1.00 71.31 72 TYR A C 1
ATOM 576 O O . TYR A 1 72 ? -5.191 11.426 4.225 1.00 71.31 72 TYR A O 1
ATOM 584 N N . LYS A 1 73 ? -5.249 12.668 6.089 1.00 76.06 73 LYS A N 1
ATOM 585 C CA . LYS A 1 73 ? -4.246 13.633 5.621 1.00 76.06 73 LYS A CA 1
ATOM 586 C C . LYS A 1 73 ? -2.869 12.988 5.433 1.00 76.06 73 LYS A C 1
ATOM 588 O O . LYS A 1 73 ? -2.188 13.292 4.466 1.00 76.06 73 LYS A O 1
ATOM 593 N N . ILE A 1 74 ? -2.479 12.086 6.338 1.00 75.00 74 ILE A N 1
ATOM 594 C CA . ILE A 1 74 ? -1.207 11.354 6.242 1.00 75.00 74 ILE A CA 1
ATOM 595 C C . ILE A 1 74 ? -1.245 10.403 5.047 1.00 75.00 74 ILE A C 1
ATOM 597 O O . ILE A 1 74 ? -0.290 10.373 4.286 1.00 75.00 74 ILE A O 1
ATOM 601 N N . LEU A 1 75 ? -2.365 9.701 4.856 1.00 77.25 75 LEU A N 1
ATOM 602 C CA . LEU A 1 75 ? -2.588 8.843 3.695 1.00 77.25 75 LEU A CA 1
ATOM 603 C C . LEU A 1 75 ? -2.523 9.638 2.386 1.00 77.25 75 LEU A C 1
ATOM 605 O O . LEU A 1 75 ? -1.800 9.256 1.482 1.00 77.25 75 LEU A O 1
ATOM 609 N N . LEU A 1 76 ? -3.196 10.786 2.292 1.00 80.06 76 LEU A N 1
ATOM 610 C CA . LEU A 1 76 ? -3.135 11.635 1.098 1.00 80.06 76 LEU A CA 1
ATOM 611 C C . LEU A 1 76 ? -1.718 12.142 0.811 1.00 80.06 76 LEU A C 1
ATOM 613 O O . LEU A 1 76 ? -1.321 12.181 -0.346 1.00 80.06 76 LEU A O 1
ATOM 617 N N . ILE A 1 77 ? -0.946 12.494 1.844 1.00 83.38 77 ILE A N 1
ATOM 618 C CA . ILE A 1 77 ? 0.456 12.898 1.674 1.00 83.38 77 ILE A CA 1
ATOM 619 C C . ILE A 1 77 ? 1.304 11.713 1.203 1.00 83.38 77 ILE A C 1
ATOM 621 O O . ILE A 1 77 ? 2.063 11.865 0.253 1.00 83.38 77 ILE A O 1
ATOM 625 N N . SER A 1 78 ? 1.174 10.537 1.824 1.00 79.50 78 SER A N 1
ATOM 626 C CA . SER A 1 78 ? 1.974 9.366 1.449 1.00 79.50 78 SER A CA 1
ATOM 627 C C . SER A 1 78 ? 1.642 8.863 0.047 1.00 79.50 78 SER A C 1
ATOM 629 O O . SER A 1 78 ? 2.556 8.608 -0.727 1.00 79.50 78 SER A O 1
ATOM 631 N N . LEU A 1 79 ? 0.352 8.771 -0.299 1.00 82.50 79 LEU A N 1
ATOM 632 C CA . LEU A 1 79 ? -0.084 8.412 -1.651 1.00 82.50 79 LEU A CA 1
ATOM 633 C C . LEU A 1 79 ? 0.340 9.496 -2.653 1.00 82.50 79 LEU A C 1
ATOM 635 O O . LEU A 1 79 ? 0.800 9.179 -3.739 1.00 82.50 79 LEU A O 1
ATOM 639 N N . GLY A 1 80 ? 0.228 10.776 -2.284 1.00 85.38 80 GLY A N 1
ATOM 640 C CA . GLY A 1 80 ? 0.576 11.900 -3.152 1.00 85.38 80 GLY A CA 1
ATOM 641 C C . GLY A 1 80 ? 2.063 11.972 -3.496 1.00 85.38 80 GLY A C 1
ATOM 642 O O . GLY A 1 80 ? 2.395 12.190 -4.654 1.00 85.38 80 GLY A O 1
ATOM 643 N N . ILE A 1 81 ? 2.958 11.750 -2.525 1.00 86.38 81 ILE A N 1
ATOM 644 C CA . ILE A 1 81 ? 4.410 11.687 -2.778 1.00 86.38 81 ILE A CA 1
ATOM 645 C C . ILE A 1 81 ? 4.723 10.561 -3.760 1.00 86.38 81 ILE A C 1
ATOM 647 O O . ILE A 1 81 ? 5.515 10.735 -4.677 1.00 86.38 81 ILE A O 1
ATOM 651 N N . LEU A 1 82 ? 4.081 9.417 -3.570 1.00 83.00 82 LEU A N 1
ATOM 652 C CA . LEU A 1 82 ? 4.338 8.207 -4.332 1.00 83.00 82 LEU A CA 1
ATOM 653 C C . LEU A 1 82 ? 3.823 8.333 -5.776 1.00 83.00 82 LEU A C 1
ATOM 655 O O . LEU A 1 82 ? 4.572 8.103 -6.715 1.00 83.00 82 LEU A O 1
ATOM 659 N N . LEU A 1 83 ? 2.620 8.881 -5.961 1.00 83.69 83 LEU A N 1
ATOM 660 C CA . LEU A 1 83 ? 2.095 9.242 -7.283 1.00 83.69 83 LEU A CA 1
ATOM 661 C C . LEU A 1 83 ? 2.913 10.354 -7.963 1.00 83.69 83 LEU A C 1
ATOM 663 O O . LEU A 1 83 ? 3.025 10.380 -9.185 1.00 83.69 83 LEU A O 1
ATOM 667 N N . ALA A 1 84 ? 3.494 11.284 -7.196 1.00 84.12 84 ALA A N 1
ATOM 668 C CA . ALA A 1 84 ? 4.390 12.300 -7.746 1.00 84.12 84 ALA A CA 1
ATOM 669 C C . ALA A 1 84 ? 5.710 11.694 -8.248 1.00 84.12 84 ALA A C 1
ATOM 671 O O . ALA A 1 84 ? 6.257 12.185 -9.233 1.00 84.12 84 ALA A O 1
ATOM 672 N N . VAL A 1 85 ? 6.199 10.625 -7.609 1.00 80.56 85 VAL A N 1
ATOM 673 C CA . VAL A 1 85 ? 7.344 9.847 -8.105 1.00 80.56 85 VAL A CA 1
ATOM 674 C C . VAL A 1 85 ? 6.984 9.159 -9.422 1.00 80.56 85 VAL A C 1
ATOM 676 O O . VAL A 1 85 ? 7.739 9.304 -10.380 1.00 80.56 85 VAL A O 1
ATOM 679 N N . ASP A 1 86 ? 5.814 8.520 -9.518 1.00 78.38 86 ASP A N 1
ATOM 680 C CA . ASP A 1 86 ? 5.351 7.896 -10.770 1.00 78.38 86 ASP A CA 1
ATOM 681 C C . ASP A 1 86 ? 5.231 8.925 -11.910 1.00 78.38 86 ASP A C 1
ATOM 683 O O . ASP A 1 86 ? 5.683 8.680 -13.031 1.00 78.38 86 ASP A O 1
ATOM 687 N N . LEU A 1 87 ? 4.694 10.120 -11.616 1.00 81.44 87 LEU A N 1
ATOM 688 C CA . LEU A 1 87 ? 4.640 11.240 -12.568 1.00 81.44 87 LEU A CA 1
ATOM 689 C C . LEU A 1 87 ? 6.034 11.695 -13.007 1.00 81.44 87 LEU A C 1
ATOM 691 O O . LEU A 1 87 ? 6.253 11.934 -14.192 1.00 81.44 87 LEU A O 1
ATOM 695 N N . PHE A 1 88 ? 6.968 11.835 -12.064 1.00 79.50 88 PHE A N 1
ATOM 696 C CA . PHE A 1 88 ? 8.334 12.274 -12.350 1.00 79.50 88 PHE A CA 1
ATOM 697 C C . PHE A 1 88 ? 9.095 11.263 -13.215 1.00 79.50 88 PHE A C 1
ATOM 699 O O . PHE A 1 88 ? 9.869 11.657 -14.085 1.00 79.50 88 PHE A O 1
ATOM 706 N N . LEU A 1 89 ? 8.848 9.969 -13.007 1.00 76.94 89 LEU A N 1
ATOM 707 C CA . LEU A 1 89 ? 9.437 8.885 -13.792 1.00 76.94 89 LEU A CA 1
ATOM 708 C C . LEU A 1 89 ? 8.743 8.670 -15.149 1.00 76.94 89 LEU A C 1
ATOM 710 O O . LEU A 1 89 ? 9.231 7.884 -15.957 1.00 76.94 89 LEU A O 1
ATOM 714 N N . GLY A 1 90 ? 7.625 9.354 -15.421 1.00 74.88 90 GLY A N 1
ATOM 715 C CA . GLY A 1 90 ? 6.827 9.143 -16.632 1.00 74.88 90 GLY A CA 1
ATOM 716 C C . GLY A 1 90 ? 6.129 7.777 -16.674 1.00 74.88 90 GLY A C 1
ATOM 717 O O . GLY A 1 90 ? 5.705 7.338 -17.744 1.00 74.88 90 GLY A O 1
ATOM 718 N N . ALA A 1 91 ? 6.001 7.107 -15.526 1.00 77.56 91 ALA A N 1
ATOM 719 C CA . ALA A 1 91 ? 5.409 5.782 -15.378 1.00 77.56 91 ALA A CA 1
ATOM 720 C C . ALA A 1 91 ? 3.873 5.874 -15.320 1.00 77.56 91 ALA A C 1
ATOM 722 O O . ALA A 1 91 ? 3.244 5.645 -14.287 1.00 77.56 91 ALA A O 1
ATOM 723 N N . TRP A 1 92 ? 3.248 6.249 -16.441 1.00 78.56 92 TRP A N 1
ATOM 724 C CA . TRP A 1 92 ? 1.795 6.460 -16.528 1.00 78.56 92 TRP A CA 1
ATOM 725 C C . TRP A 1 92 ? 0.974 5.208 -16.192 1.00 78.56 92 TRP A C 1
ATOM 727 O O . TRP A 1 92 ? -0.087 5.312 -15.578 1.00 78.56 92 TRP A O 1
ATOM 737 N N . GLU A 1 93 ? 1.469 4.032 -16.573 1.00 79.75 93 GLU A N 1
ATOM 738 C CA . GLU A 1 93 ? 0.840 2.740 -16.284 1.00 79.75 93 GLU A CA 1
ATOM 739 C C . GLU A 1 93 ? 0.878 2.444 -14.780 1.00 79.75 93 GLU A C 1
ATOM 741 O O . GLU A 1 93 ? -0.173 2.213 -14.174 1.00 79.75 93 GLU A O 1
ATOM 746 N N . GLY A 1 94 ? 2.062 2.566 -14.167 1.00 77.62 94 GLY A N 1
ATOM 747 C CA . GLY A 1 94 ? 2.264 2.439 -12.723 1.00 77.62 94 GLY A CA 1
ATOM 748 C C . GLY A 1 94 ? 1.366 3.389 -11.933 1.00 77.62 94 GLY A C 1
ATOM 749 O O . GLY A 1 94 ? 0.682 2.960 -11.009 1.00 77.62 94 GLY A O 1
ATOM 750 N N . LEU A 1 95 ? 1.231 4.643 -12.375 1.00 82.12 95 LEU A N 1
ATOM 751 C CA . LEU A 1 95 ? 0.358 5.633 -11.741 1.00 82.12 95 LEU A CA 1
ATOM 752 C C . LEU A 1 95 ? -1.113 5.197 -11.707 1.00 82.12 95 LEU A C 1
ATOM 754 O O . LEU A 1 95 ? -1.769 5.281 -10.664 1.00 82.12 95 LEU A O 1
ATOM 758 N N . ILE A 1 96 ? -1.651 4.736 -12.842 1.00 85.62 96 ILE A N 1
ATOM 759 C CA . ILE A 1 96 ? -3.050 4.291 -12.944 1.00 85.62 96 ILE A CA 1
ATOM 760 C C . ILE A 1 96 ? -3.277 3.060 -12.060 1.00 85.62 96 ILE A C 1
ATOM 762 O O . ILE A 1 96 ? -4.285 2.984 -11.351 1.00 85.62 96 ILE A O 1
ATOM 766 N N . ILE A 1 97 ? -2.331 2.120 -12.069 1.00 86.25 97 ILE A N 1
ATOM 767 C CA . ILE A 1 97 ? -2.393 0.890 -11.275 1.00 86.25 97 ILE A CA 1
ATOM 768 C C . ILE A 1 97 ? -2.324 1.215 -9.781 1.00 86.25 97 ILE A C 1
ATOM 770 O O . ILE A 1 97 ? -3.196 0.790 -9.020 1.00 86.25 97 ILE A O 1
ATOM 774 N N . ASN A 1 98 ? -1.353 2.024 -9.364 1.00 85.50 98 ASN A N 1
ATOM 775 C CA . ASN A 1 98 ? -1.160 2.447 -7.980 1.00 85.50 98 ASN A CA 1
ATOM 776 C C . ASN A 1 98 ? -2.391 3.192 -7.448 1.00 85.50 98 ASN A C 1
ATOM 778 O O . ASN A 1 98 ? -2.847 2.925 -6.330 1.00 85.50 98 ASN A O 1
ATOM 782 N N . LEU A 1 99 ? -2.995 4.066 -8.260 1.00 87.44 99 LEU A N 1
ATOM 783 C CA . LEU A 1 99 ? -4.241 4.746 -7.910 1.00 87.44 99 LEU A CA 1
ATOM 784 C C . LEU A 1 99 ? -5.415 3.763 -7.784 1.00 87.44 99 LEU A C 1
ATOM 786 O O . LEU A 1 99 ? -6.139 3.787 -6.785 1.00 87.44 99 LEU A O 1
ATOM 790 N N . GLY A 1 100 ? -5.594 2.877 -8.767 1.00 89.12 100 GLY A N 1
ATOM 791 C CA . GLY A 1 100 ? -6.657 1.872 -8.768 1.00 89.12 100 GLY A CA 1
ATOM 792 C C . GLY A 1 100 ? -6.572 0.933 -7.564 1.00 89.12 100 GLY A C 1
ATOM 793 O O . GLY A 1 100 ? -7.579 0.648 -6.914 1.00 89.12 100 GLY A O 1
ATOM 794 N N . ILE A 1 101 ? -5.361 0.521 -7.198 1.00 89.81 101 ILE A N 1
ATOM 795 C CA . ILE A 1 101 ? -5.106 -0.359 -6.058 1.00 89.81 101 ILE A CA 1
ATOM 796 C C . ILE A 1 101 ? -5.309 0.363 -4.726 1.00 89.81 101 ILE A C 1
ATOM 798 O O . ILE A 1 101 ? -5.887 -0.217 -3.802 1.00 89.81 101 ILE A O 1
ATOM 802 N N . ALA A 1 102 ? -4.925 1.637 -4.616 1.00 87.81 102 ALA A N 1
ATOM 803 C CA . ALA A 1 102 ? -5.242 2.432 -3.433 1.00 87.81 102 ALA A CA 1
ATOM 804 C C . ALA A 1 102 ? -6.761 2.564 -3.228 1.00 87.81 102 ALA A C 1
ATOM 806 O O . ALA A 1 102 ? -7.239 2.426 -2.096 1.00 87.81 102 ALA A O 1
ATOM 807 N N . ILE A 1 103 ? -7.526 2.772 -4.309 1.00 89.44 103 ILE A N 1
ATOM 808 C CA . ILE A 1 103 ? -8.997 2.798 -4.276 1.00 89.44 103 ILE A CA 1
ATOM 809 C C . ILE A 1 103 ? -9.550 1.423 -3.884 1.00 89.44 103 ILE A C 1
ATOM 811 O O . ILE A 1 103 ? -10.428 1.347 -3.025 1.00 89.44 103 ILE A O 1
ATOM 815 N N . ALA A 1 104 ? -9.019 0.333 -4.444 1.00 91.50 104 ALA A N 1
ATOM 816 C CA . ALA A 1 104 ? -9.434 -1.025 -4.096 1.00 91.50 104 ALA A CA 1
ATOM 817 C C . ALA A 1 104 ? -9.194 -1.336 -2.607 1.00 91.50 104 ALA A C 1
ATOM 819 O O . ALA A 1 104 ? -10.091 -1.840 -1.930 1.00 91.50 104 ALA A O 1
ATOM 820 N N . GLY A 1 105 ? -8.027 -0.971 -2.066 1.00 89.75 105 GLY A N 1
ATOM 821 C CA . GLY A 1 105 ? -7.715 -1.110 -0.641 1.00 89.75 105 GLY A CA 1
ATOM 822 C C . GLY A 1 105 ? -8.661 -0.300 0.252 1.00 89.75 105 GLY A C 1
ATOM 823 O O . GLY A 1 105 ? -9.138 -0.800 1.275 1.00 89.75 105 GLY A O 1
ATOM 824 N N . TRP A 1 106 ? -9.007 0.921 -0.166 1.00 89.38 106 TRP A N 1
ATOM 825 C CA . TRP A 1 106 ? -9.983 1.764 0.527 1.00 89.38 106 TRP A CA 1
ATOM 826 C C . TRP A 1 106 ? -11.389 1.146 0.509 1.00 89.38 106 TRP A C 1
ATOM 828 O O . TRP A 1 106 ? -12.037 1.056 1.554 1.00 89.38 106 TRP A O 1
ATOM 838 N N . LEU A 1 107 ? -11.850 0.662 -0.649 1.00 91.38 107 LEU A N 1
ATOM 839 C CA . LEU A 1 107 ? -13.150 -0.000 -0.798 1.00 91.38 107 LEU A CA 1
ATOM 840 C C . LEU A 1 107 ? -13.247 -1.276 0.041 1.00 91.38 107 LEU A C 1
ATOM 842 O O . LEU A 1 107 ? -14.252 -1.484 0.723 1.00 91.38 107 LEU A O 1
ATOM 846 N N . LEU A 1 108 ? -12.200 -2.103 0.047 1.00 91.81 108 LEU A N 1
ATOM 847 C CA . LEU A 1 108 ? -12.142 -3.305 0.879 1.00 91.81 108 LEU A CA 1
ATOM 848 C C . LEU A 1 108 ? -12.226 -2.964 2.368 1.00 91.81 108 LEU A C 1
ATOM 850 O O . LEU A 1 108 ? -12.974 -3.605 3.108 1.00 91.81 108 LEU A O 1
ATOM 854 N N . ALA A 1 109 ? -11.524 -1.920 2.807 1.00 89.38 109 ALA A N 1
ATOM 855 C CA . ALA A 1 109 ? -11.614 -1.448 4.182 1.00 89.38 109 ALA A CA 1
ATOM 856 C C . ALA A 1 109 ? -13.028 -0.961 4.539 1.00 89.38 109 ALA A C 1
ATOM 858 O O . ALA A 1 109 ? -13.545 -1.310 5.602 1.00 89.38 109 ALA A O 1
ATOM 859 N N . GLN A 1 110 ? -13.688 -0.211 3.650 1.00 87.94 110 GLN A N 1
ATOM 860 C CA . GLN A 1 110 ? -15.082 0.204 3.845 1.00 87.94 110 GLN A CA 1
ATOM 861 C C . GLN A 1 110 ? -16.021 -1.004 3.936 1.00 87.94 110 GLN A C 1
ATOM 863 O O . GLN A 1 110 ? -16.848 -1.071 4.847 1.00 87.94 110 GLN A O 1
ATOM 868 N N . GLY A 1 111 ? -15.861 -1.991 3.052 1.00 89.38 111 GLY A N 1
ATOM 869 C CA . GLY A 1 111 ? -16.608 -3.249 3.098 1.00 89.38 111 GLY A CA 1
ATOM 870 C C . GLY A 1 111 ? -16.433 -3.977 4.433 1.00 89.38 111 GLY A C 1
ATOM 871 O O . GLY A 1 111 ? -17.420 -4.341 5.076 1.00 89.38 111 GLY A O 1
ATOM 872 N N . GLY A 1 112 ? -15.191 -4.099 4.910 1.00 87.44 112 GLY A N 1
ATOM 873 C CA . GLY A 1 112 ? -14.877 -4.680 6.217 1.00 87.44 112 GLY A CA 1
ATOM 874 C C . GLY A 1 112 ? -15.538 -3.931 7.378 1.00 87.44 112 GLY A C 1
ATOM 875 O O . GLY A 1 112 ? -16.142 -4.552 8.256 1.00 87.44 112 GLY A O 1
ATOM 876 N N . LEU A 1 113 ? -15.511 -2.594 7.360 1.00 87.19 113 LEU A N 1
ATOM 877 C CA . LEU A 1 113 ? -16.183 -1.765 8.368 1.00 87.19 113 LEU A CA 1
ATOM 878 C C . LEU A 1 113 ? -17.705 -1.943 8.347 1.00 87.19 113 LEU A C 1
ATOM 880 O O . LEU A 1 113 ? -18.330 -1.959 9.410 1.00 87.19 113 LEU A O 1
ATOM 884 N N . LEU A 1 114 ? -18.317 -2.082 7.169 1.00 89.38 114 LEU A N 1
ATOM 885 C CA . LEU A 1 114 ? -19.757 -2.314 7.036 1.00 89.38 114 LEU A CA 1
ATOM 886 C C . LEU A 1 114 ? -20.168 -3.669 7.618 1.00 89.38 114 LEU A C 1
ATOM 888 O O . LEU A 1 114 ? -21.139 -3.734 8.376 1.00 89.38 114 LEU A O 1
ATOM 892 N N . VAL A 1 115 ? -19.422 -4.732 7.305 1.00 88.94 115 VAL A N 1
ATOM 893 C CA . VAL A 1 115 ? -19.664 -6.078 7.848 1.00 88.94 115 VAL A CA 1
ATOM 894 C C . VAL A 1 115 ? -19.495 -6.077 9.365 1.00 88.94 115 VAL A C 1
ATOM 896 O O . VAL A 1 115 ? -20.395 -6.515 10.081 1.00 88.94 115 VAL A O 1
ATOM 899 N N . TYR A 1 116 ? -18.404 -5.495 9.868 1.00 86.69 116 TYR A N 1
ATOM 900 C CA . TYR A 1 116 ? -18.155 -5.372 11.303 1.00 86.69 116 TYR A CA 1
ATOM 901 C C . TYR A 1 116 ? -19.294 -4.638 12.025 1.00 86.69 116 TYR A C 1
ATOM 903 O O . TYR A 1 116 ? -19.784 -5.101 13.054 1.00 86.69 116 TYR A O 1
ATOM 911 N N . ARG A 1 117 ? -19.779 -3.521 11.464 1.00 87.25 117 ARG A N 1
ATOM 912 C CA . ARG A 1 117 ? -20.914 -2.772 12.027 1.00 87.25 117 ARG A CA 1
ATOM 913 C C . ARG A 1 117 ? -22.205 -3.585 12.036 1.00 87.25 117 ARG A C 1
ATOM 915 O O . ARG A 1 117 ? -22.936 -3.503 13.018 1.00 87.25 117 ARG A O 1
ATOM 922 N N . LYS A 1 118 ? -22.497 -4.349 10.977 1.00 89.31 118 LYS A N 1
ATOM 923 C CA . LYS A 1 118 ? -23.685 -5.219 10.925 1.00 89.31 118 LYS A CA 1
ATOM 924 C C . LYS A 1 118 ? -23.633 -6.300 12.004 1.00 89.31 118 LYS A C 1
ATOM 926 O O . LYS A 1 118 ? -24.590 -6.422 12.761 1.00 89.31 118 LYS A O 1
ATOM 931 N N . LEU A 1 119 ? -22.508 -7.006 12.123 1.00 86.75 119 LEU A N 1
ATOM 932 C CA . LEU A 1 119 ? -22.320 -8.062 13.124 1.00 86.75 119 LEU A CA 1
ATOM 933 C C . LEU A 1 119 ? -22.427 -7.517 14.553 1.00 86.75 119 LEU A C 1
ATOM 935 O O . LEU A 1 119 ? -23.131 -8.076 15.387 1.00 86.75 119 LEU A O 1
ATOM 939 N N . ASN A 1 120 ? -21.803 -6.370 14.826 1.00 79.88 120 ASN A N 1
ATOM 940 C CA . ASN A 1 120 ? -21.814 -5.779 16.164 1.00 79.88 120 ASN A CA 1
ATOM 941 C C . ASN A 1 120 ? -23.179 -5.172 16.549 1.00 79.88 120 ASN A C 1
ATOM 943 O O . ASN A 1 120 ? -23.467 -4.987 17.727 1.00 79.88 120 ASN A O 1
ATOM 947 N N . LYS A 1 121 ? -24.029 -4.854 15.561 1.00 72.12 121 LYS A N 1
ATOM 948 C CA . LYS A 1 121 ? -25.408 -4.393 15.778 1.00 72.12 121 LYS A CA 1
ATOM 949 C C . LYS A 1 121 ? -26.388 -5.552 16.002 1.00 72.12 121 LYS A C 1
ATOM 951 O O . LYS A 1 121 ? -27.427 -5.320 16.594 1.00 72.12 121 LYS A O 1
ATOM 956 N N . GLN A 1 122 ? -26.068 -6.760 15.534 1.00 60.94 122 GLN A N 1
ATOM 957 C CA . GLN A 1 122 ? -26.836 -7.984 15.808 1.00 60.94 122 GLN A CA 1
ATOM 958 C C . GLN A 1 122 ? -26.479 -8.628 17.157 1.00 60.94 122 GLN A C 1
ATOM 960 O O . GLN A 1 122 ? -27.257 -9.415 17.678 1.00 60.94 122 GLN A O 1
ATOM 965 N N . ALA A 1 123 ? -25.307 -8.305 17.713 1.00 55.06 123 ALA A N 1
ATOM 966 C CA . ALA A 1 123 ? -24.845 -8.788 19.016 1.00 55.06 123 ALA A CA 1
ATOM 967 C C . ALA A 1 123 ? -25.307 -7.921 20.212 1.00 55.06 123 ALA A C 1
ATOM 969 O O . ALA A 1 123 ? -24.929 -8.207 21.347 1.00 55.06 123 ALA A O 1
ATOM 970 N N . ARG A 1 124 ? -26.077 -6.854 19.960 1.00 48.44 124 ARG A N 1
ATOM 971 C CA . ARG A 1 124 ? -26.743 -6.003 20.960 1.00 48.44 124 ARG A CA 1
ATOM 972 C C . ARG A 1 124 ? -28.247 -6.147 20.827 1.00 48.44 124 ARG A C 1
ATOM 974 O O . ARG A 1 124 ? -28.904 -6.080 21.884 1.00 48.44 124 ARG A O 1
#

Sequence (124 aa):
MTKQNKILLCVLIIILIIIFTPIFGGMYEKFFGPACTSFLCPAHPEYFEGFFVSYMFFVSLIITLFGGIKKYKILLISLGILLAVDLFLGAWEGLIINLGIAIAGWLLAQGGLLVYRKLNKQAR

Foldseek 3Di:
DDPVVVVVLVVVLVVQLVVQLLVQLVVCCVPPNQCDDDPPQDPRSSSVLSNLLSNLQSVLQSCLQPPDPVCVVVNCVVLVVSLVVCVVVVVPVSNVSSVVNNVVSNVVNVVVVVVVVVVVVVVD

pLDDT: mean 80.95, std 9.88, range [48.44, 92.75]

Secondary structure (DSSP, 8-state):
--HHHHHHHHHHHHHHHHHHHHHHHHHHHHHH--S--STT--S-THHHHHHHHHHHHHHHHHHHHH--GGGHHHHHHHHHHHHHHHHHTT-HHHHHHHHHHHHHHHHHHHHHHHHHHHHHHH--

Radius of gyration: 16.33 Å; chains: 1; bounding box: 48×25×42 Å